Protein AF-A0A436ED75-F1 (afdb_monomer_lite)

Foldseek 3Di:
DDAPVCVVVVCVVPPDPDDDDDDDDPCVVDDDDDDDLVPPPPRDDPPDDPPPD

Sequence (53 aa):
TGTLATIEALLAADPMERTAIIFVGRSLAAEGFGESSLYDAHYQR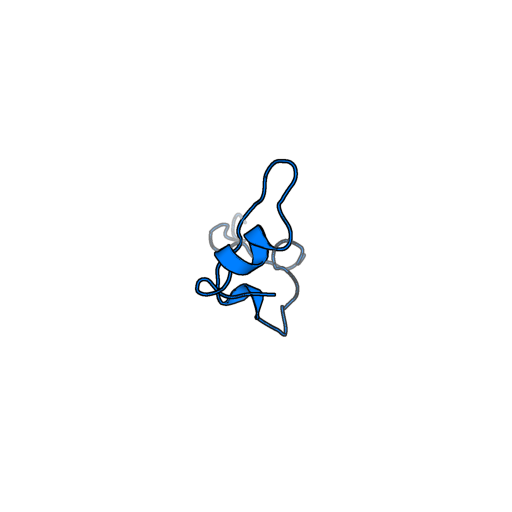RFRGRDGL

Radius of gyration: 19.6 Å; chains: 1; bounding box: 34×26×52 Å

pLDDT: mean 85.88, std 9.72, range [48.72, 97.19]

Structure (mmCIF, N/CA/C/O backbone):
data_AF-A0A436ED75-F1
#
_entry.id   AF-A0A436ED75-F1
#
loop_
_atom_site.group_PDB
_atom_site.id
_atom_site.type_symbol
_atom_site.label_atom_id
_atom_site.label_alt_id
_atom_site.label_comp_id
_atom_site.label_asym_id
_atom_site.label_entity_id
_atom_site.label_seq_id
_atom_site.pdbx_PDB_ins_code
_atom_site.Cartn_x
_atom_site.Cartn_y
_atom_site.Cartn_z
_atom_site.occupancy
_atom_site.B_iso_or_equiv
_atom_site.auth_seq_id
_atom_site.auth_comp_id
_atom_site.auth_asym_id
_atom_site.auth_atom_id
_atom_site.pdbx_PDB_model_num
ATOM 1 N N . THR A 1 1 ? 1.008 -8.223 6.607 1.00 79.31 1 THR A N 1
ATOM 2 C CA . THR A 1 1 ? 0.359 -7.786 5.349 1.00 79.31 1 THR A CA 1
ATOM 3 C C . THR A 1 1 ? -1.146 -7.849 5.529 1.00 79.31 1 THR A C 1
ATOM 5 O O . THR A 1 1 ? -1.607 -8.646 6.335 1.00 79.31 1 THR A O 1
ATOM 8 N N . GLY A 1 2 ? -1.912 -6.993 4.852 1.00 90.06 2 GLY A N 1
ATOM 9 C CA . GLY A 1 2 ? -3.367 -6.914 5.006 1.00 90.06 2 GLY A CA 1
ATOM 10 C C . GLY A 1 2 ? -4.049 -6.480 3.714 1.00 90.06 2 GLY A C 1
ATOM 11 O O . GLY A 1 2 ? -3.387 -6.161 2.728 1.00 90.06 2 GLY A O 1
ATOM 12 N N . THR A 1 3 ? -5.376 -6.475 3.724 1.00 94.31 3 THR A N 1
ATOM 13 C CA . THR A 1 3 ? -6.209 -5.978 2.623 1.00 94.31 3 THR A CA 1
ATOM 14 C C . THR A 1 3 ? -6.950 -4.717 3.060 1.00 94.31 3 THR A C 1
ATOM 16 O O . THR A 1 3 ? -6.970 -4.387 4.246 1.00 94.31 3 THR A O 1
ATOM 19 N N . LEU A 1 4 ? -7.623 -4.037 2.125 1.00 94.06 4 LEU A N 1
ATOM 20 C CA . LEU A 1 4 ? -8.512 -2.920 2.470 1.00 94.06 4 LEU A CA 1
ATOM 21 C C . LEU A 1 4 ? -9.614 -3.332 3.457 1.00 94.06 4 LEU A C 1
ATOM 23 O O . LEU A 1 4 ? -9.994 -2.530 4.297 1.00 94.06 4 LEU A O 1
ATOM 27 N N . ALA A 1 5 ? -10.081 -4.583 3.407 1.00 96.94 5 ALA A N 1
ATOM 28 C CA . ALA A 1 5 ? -11.098 -5.081 4.331 1.00 96.94 5 ALA A CA 1
ATOM 29 C C . ALA A 1 5 ? -10.571 -5.292 5.763 1.00 96.94 5 ALA A C 1
ATOM 31 O O . ALA A 1 5 ? -11.362 -5.356 6.696 1.00 96.94 5 ALA A O 1
ATOM 32 N N . THR A 1 6 ? -9.254 -5.424 5.958 1.00 96.81 6 THR A N 1
ATOM 33 C CA . THR A 1 6 ? -8.658 -5.763 7.265 1.00 96.81 6 THR A CA 1
ATOM 34 C C . THR A 1 6 ? -7.845 -4.625 7.880 1.00 96.81 6 THR A C 1
ATOM 36 O O . THR A 1 6 ? -7.380 -4.760 9.008 1.00 96.81 6 THR A O 1
ATOM 39 N N . ILE A 1 7 ? -7.611 -3.535 7.143 1.00 94.56 7 ILE A N 1
ATOM 40 C CA . ILE A 1 7 ? -6.643 -2.499 7.527 1.00 94.56 7 ILE A CA 1
ATOM 41 C C . ILE A 1 7 ? -7.011 -1.789 8.838 1.00 94.56 7 ILE A C 1
ATOM 43 O O . ILE A 1 7 ? -6.123 -1.517 9.639 1.00 94.56 7 ILE A O 1
ATOM 47 N N . GLU A 1 8 ? -8.300 -1.567 9.102 1.00 95.62 8 GLU A N 1
ATOM 48 C CA . GLU A 1 8 ? -8.767 -0.918 10.336 1.00 95.62 8 GLU A CA 1
ATOM 49 C C . GLU A 1 8 ? -8.488 -1.771 11.577 1.00 95.62 8 GLU A C 1
ATOM 51 O O . GLU A 1 8 ? -7.936 -1.278 12.558 1.00 95.62 8 GLU A O 1
ATOM 56 N N . ALA A 1 9 ? -8.806 -3.069 11.518 1.00 97.19 9 ALA A N 1
ATOM 57 C CA . ALA A 1 9 ? -8.566 -3.992 12.625 1.00 97.19 9 ALA A CA 1
ATOM 58 C C . ALA A 1 9 ? -7.066 -4.139 12.928 1.00 97.19 9 ALA A C 1
ATOM 60 O O . ALA A 1 9 ? -6.670 -4.191 14.090 1.00 97.19 9 ALA A O 1
ATOM 61 N N . LEU A 1 10 ? -6.231 -4.170 11.884 1.00 95.00 10 LEU A N 1
ATOM 62 C CA . LEU A 1 10 ? -4.777 -4.234 12.035 1.00 95.00 10 LEU A CA 1
ATOM 63 C C . LEU A 1 10 ? -4.215 -2.956 12.668 1.00 95.00 10 LEU A C 1
ATOM 65 O O . LEU A 1 10 ? -3.384 -3.051 13.565 1.00 95.00 10 LEU A O 1
ATOM 69 N N . LEU A 1 11 ? -4.694 -1.779 12.252 1.00 93.50 11 LEU A N 1
ATOM 70 C CA . LEU A 1 11 ? -4.264 -0.505 12.833 1.00 93.50 11 LEU A CA 1
ATOM 71 C C . LEU A 1 11 ? -4.717 -0.348 14.291 1.00 93.50 11 LEU A C 1
ATOM 73 O O . LEU A 1 11 ? -3.999 0.231 15.097 1.00 93.50 11 LEU A O 1
ATOM 77 N N . ALA A 1 12 ? -5.898 -0.859 14.645 1.00 95.12 12 ALA A N 1
ATOM 78 C CA . ALA A 1 12 ? -6.377 -0.834 16.024 1.00 95.12 12 ALA A CA 1
ATOM 79 C C . ALA A 1 12 ? -5.544 -1.735 16.952 1.00 95.12 12 ALA A C 1
ATOM 81 O O . ALA A 1 12 ? -5.346 -1.397 18.117 1.00 95.12 12 ALA A O 1
ATOM 82 N N . ALA A 1 13 ? -5.067 -2.875 16.441 1.00 96.56 13 ALA A N 1
ATOM 83 C CA . ALA A 1 13 ? -4.226 -3.803 17.192 1.00 96.56 13 ALA A CA 1
ATOM 84 C C . ALA A 1 13 ? -2.798 -3.274 17.404 1.00 96.56 13 ALA A C 1
ATOM 86 O O . ALA A 1 13 ? -2.193 -3.572 18.432 1.00 96.56 13 ALA A O 1
ATOM 87 N N . ASP A 1 14 ? -2.278 -2.498 16.450 1.00 93.94 14 ASP A N 1
ATOM 88 C CA . ASP A 1 14 ? -0.944 -1.895 16.507 1.00 93.94 14 ASP A CA 1
ATOM 89 C C . ASP A 1 14 ? -0.977 -0.445 15.976 1.00 93.94 14 ASP A C 1
ATOM 91 O O . ASP A 1 14 ? -0.782 -0.202 14.776 1.00 93.94 14 ASP A O 1
ATOM 95 N N . PRO A 1 15 ? -1.304 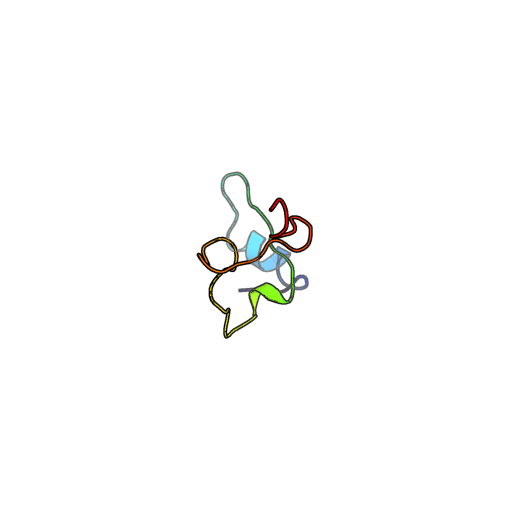0.534 16.842 1.00 92.69 15 PRO A N 1
ATOM 96 C CA . PRO A 1 15 ? -1.464 1.926 16.435 1.00 92.69 15 PRO A CA 1
ATOM 97 C C . PRO A 1 15 ? -0.138 2.589 16.049 1.00 92.69 15 PRO A C 1
ATOM 99 O O . PRO A 1 15 ? 0.872 2.476 16.738 1.00 92.69 15 PRO A O 1
ATOM 102 N N . MET A 1 16 ? -0.154 3.389 14.982 1.00 91.69 16 MET A N 1
ATOM 103 C CA . MET A 1 16 ? 1.007 4.191 14.583 1.00 91.69 16 MET A CA 1
ATOM 104 C C . MET A 1 16 ? 1.185 5.400 15.513 1.00 91.69 16 MET A C 1
ATOM 106 O O . MET A 1 16 ? 0.248 6.170 15.709 1.00 91.69 16 MET A O 1
ATOM 110 N N . GLU A 1 17 ? 2.399 5.642 16.015 1.00 90.25 17 GLU A N 1
ATOM 111 C CA . GLU A 1 17 ? 2.645 6.740 16.969 1.00 90.25 17 GLU A CA 1
ATOM 112 C C . GLU A 1 17 ? 2.581 8.158 16.368 1.00 90.25 17 GLU A C 1
ATOM 114 O O . GLU A 1 17 ? 2.467 9.139 17.104 1.00 90.25 17 GLU A O 1
ATOM 119 N N . ARG A 1 18 ? 2.703 8.303 15.040 1.00 89.38 18 ARG A N 1
ATOM 120 C CA . ARG A 1 18 ? 2.693 9.615 14.361 1.00 89.38 18 ARG A CA 1
ATOM 121 C C . ARG A 1 18 ? 1.931 9.593 13.040 1.00 89.38 18 ARG A C 1
ATOM 123 O O . ARG A 1 18 ? 0.723 9.787 13.015 1.00 89.38 18 ARG A O 1
ATOM 130 N N . THR A 1 19 ? 2.646 9.378 11.938 1.00 92.44 19 THR A N 1
ATOM 131 C CA . THR A 1 19 ? 2.110 9.482 10.580 1.00 92.44 19 THR A CA 1
ATOM 132 C C . THR A 1 19 ? 2.435 8.212 9.820 1.00 92.44 19 THR A C 1
ATOM 134 O O . THR A 1 19 ? 3.585 7.776 9.804 1.00 92.44 19 THR A O 1
ATOM 137 N N . ALA A 1 20 ? 1.424 7.654 9.164 1.00 90.38 20 ALA A N 1
ATOM 138 C CA . ALA A 1 20 ? 1.549 6.479 8.319 1.00 90.38 20 ALA A CA 1
ATOM 139 C C . ALA A 1 20 ? 1.315 6.846 6.851 1.00 90.38 20 ALA A C 1
ATOM 141 O O . ALA A 1 20 ? 0.500 7.715 6.538 1.00 90.38 20 ALA A O 1
ATOM 142 N N . ILE A 1 21 ? 1.999 6.143 5.949 1.00 92.88 21 ILE A N 1
ATOM 143 C CA . ILE A 1 21 ? 1.695 6.148 4.515 1.00 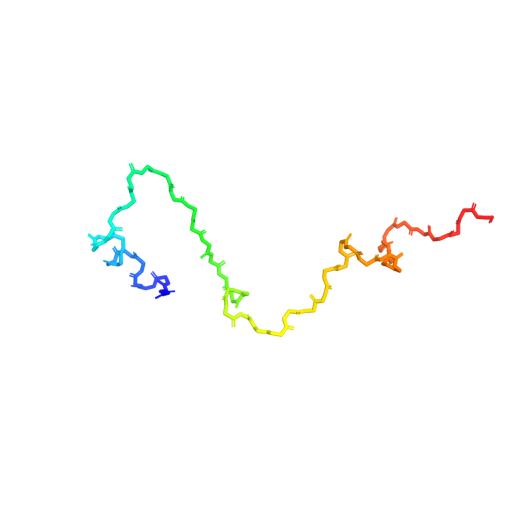92.88 21 ILE A CA 1
ATOM 144 C C . ILE A 1 21 ? 1.001 4.826 4.195 1.00 92.88 21 ILE A C 1
ATOM 146 O O . ILE A 1 21 ? 1.533 3.758 4.494 1.00 92.88 21 ILE A O 1
ATOM 150 N N . ILE A 1 22 ? -0.177 4.894 3.574 1.00 90.88 22 ILE A N 1
ATOM 151 C CA . ILE A 1 22 ? -0.930 3.709 3.155 1.00 90.88 22 ILE A CA 1
ATOM 152 C C . ILE A 1 22 ? -0.628 3.436 1.682 1.00 90.88 22 ILE A C 1
ATOM 154 O O . ILE A 1 22 ? -1.004 4.214 0.805 1.00 90.88 22 ILE A O 1
ATOM 158 N N . PHE A 1 23 ? 0.020 2.306 1.405 1.00 92.50 23 PHE A N 1
ATOM 159 C CA . PHE A 1 23 ? 0.196 1.811 0.043 1.00 92.50 23 PHE A CA 1
ATOM 160 C C . PHE A 1 23 ? -0.940 0.852 -0.320 1.00 92.50 23 PHE A C 1
ATOM 162 O O . PHE A 1 23 ? -1.204 -0.110 0.400 1.00 92.50 23 PHE A O 1
ATOM 169 N N . VAL A 1 24 ? -1.584 1.085 -1.468 1.00 93.69 24 VAL A N 1
ATOM 170 C CA . VAL A 1 24 ? -2.652 0.226 -2.001 1.00 93.69 24 VAL A CA 1
ATOM 171 C C . VAL A 1 24 ? -2.373 -0.069 -3.467 1.00 93.69 24 VAL A C 1
ATOM 173 O O . VAL A 1 24 ? -2.205 0.845 -4.271 1.00 93.69 24 VAL A O 1
ATOM 176 N N . GLY A 1 25 ? -2.361 -1.345 -3.840 1.00 92.12 25 GLY A N 1
ATOM 177 C CA . GLY A 1 25 ? -2.232 -1.732 -5.238 1.00 92.12 25 GLY A CA 1
ATOM 178 C C . GLY A 1 25 ? -1.826 -3.184 -5.418 1.00 92.12 25 GLY A C 1
ATOM 179 O O . GLY A 1 25 ? -1.178 -3.778 -4.560 1.00 92.12 25 GLY A O 1
ATOM 180 N N . ARG A 1 26 ? -2.177 -3.747 -6.579 1.00 88.00 26 ARG A N 1
ATOM 181 C CA . ARG A 1 26 ? -1.793 -5.116 -6.964 1.00 88.00 26 ARG A CA 1
ATOM 182 C C . ARG A 1 26 ? -0.275 -5.295 -7.057 1.00 88.00 26 ARG A C 1
ATOM 184 O O . ARG A 1 26 ? 0.215 -6.392 -6.838 1.00 88.00 26 ARG A O 1
ATOM 191 N N . SER A 1 27 ? 0.458 -4.215 -7.333 1.00 87.00 27 SER A N 1
ATOM 192 C CA . SER A 1 27 ? 1.921 -4.211 -7.389 1.00 87.00 27 SER A CA 1
ATOM 193 C C . SER A 1 27 ? 2.590 -4.544 -6.055 1.00 87.00 27 SER A C 1
ATOM 195 O O . SER A 1 27 ? 3.734 -4.971 -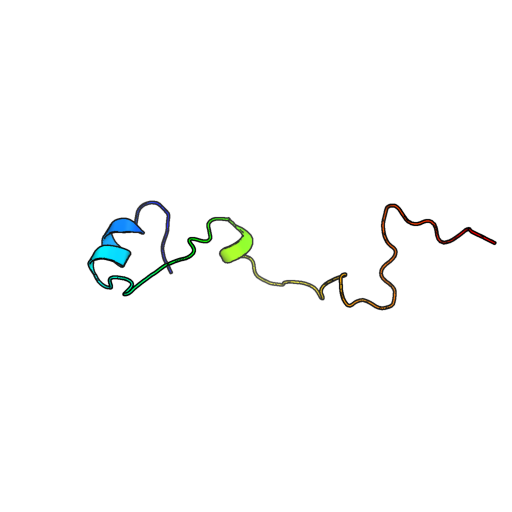6.063 1.00 87.00 27 SER A O 1
ATOM 197 N N . LEU A 1 28 ? 1.902 -4.394 -4.918 1.00 87.75 28 LEU A N 1
ATOM 198 C CA . LEU A 1 28 ? 2.465 -4.723 -3.602 1.00 87.75 28 LEU A CA 1
ATOM 199 C C . LEU A 1 28 ? 2.632 -6.229 -3.376 1.00 87.75 28 LEU A C 1
ATOM 201 O O . LEU A 1 28 ? 3.420 -6.630 -2.528 1.00 87.75 28 LEU A O 1
ATOM 205 N N . ALA A 1 29 ? 1.887 -7.042 -4.125 1.00 85.69 29 ALA A N 1
ATOM 206 C CA . ALA A 1 29 ? 2.022 -8.494 -4.154 1.00 85.69 29 ALA A CA 1
ATOM 207 C C . ALA A 1 29 ? 2.679 -8.979 -5.457 1.00 85.69 29 ALA A C 1
ATOM 209 O O . ALA A 1 29 ? 2.638 -10.168 -5.753 1.00 85.69 29 ALA A O 1
ATOM 210 N N . ALA A 1 30 ? 3.215 -8.068 -6.277 1.00 86.69 30 ALA A N 1
ATOM 211 C CA . ALA A 1 30 ? 3.904 -8.463 -7.493 1.00 86.69 30 ALA A CA 1
ATOM 212 C C . ALA A 1 30 ? 5.253 -9.103 -7.152 1.00 86.69 30 ALA A C 1
ATOM 214 O O . ALA A 1 30 ? 5.946 -8.689 -6.225 1.00 86.69 30 ALA A O 1
ATOM 215 N N . GLU A 1 31 ? 5.618 -10.103 -7.941 1.00 87.06 31 GLU A N 1
ATOM 216 C CA . GLU A 1 31 ? 6.883 -10.823 -7.856 1.00 87.06 31 GLU A CA 1
ATOM 217 C C . GLU A 1 31 ? 7.632 -10.678 -9.186 1.00 87.06 31 GLU A C 1
ATOM 219 O O . GLU A 1 31 ? 7.049 -10.284 -10.199 1.00 87.06 31 GLU A O 1
ATOM 224 N N . GLY A 1 32 ? 8.930 -10.994 -9.195 1.00 85.44 32 GLY A N 1
ATOM 225 C CA . GLY A 1 32 ? 9.724 -10.977 -10.427 1.00 85.44 32 GLY A CA 1
ATOM 226 C C . GLY A 1 32 ? 9.927 -9.578 -11.016 1.00 85.44 32 GLY A C 1
ATOM 227 O O . GLY A 1 32 ? 9.896 -9.416 -12.235 1.00 85.44 32 GLY A O 1
ATOM 228 N N . PHE A 1 33 ? 10.112 -8.560 -10.167 1.00 81.94 33 PHE A N 1
ATOM 229 C CA . PHE A 1 33 ? 10.490 -7.222 -10.626 1.00 81.94 33 PHE A CA 1
ATOM 230 C C . PHE A 1 33 ? 11.770 -7.297 -11.470 1.00 81.94 33 PHE A C 1
ATOM 232 O O . PHE A 1 33 ? 12.772 -7.861 -11.038 1.00 81.94 33 PHE A O 1
ATOM 239 N N . GLY A 1 34 ? 11.721 -6.730 -12.675 1.00 82.50 34 GLY A N 1
ATOM 240 C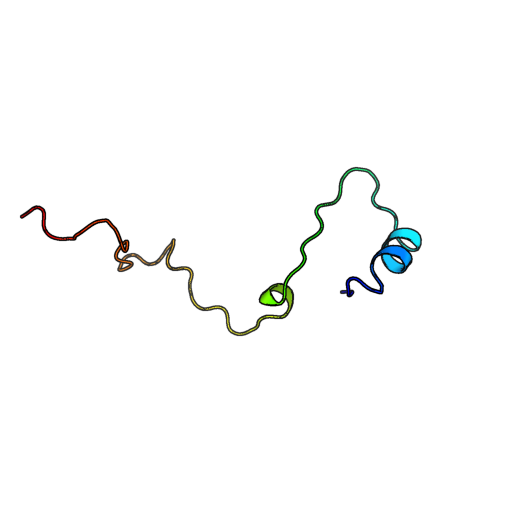 CA . GLY A 1 34 ? 12.909 -6.540 -13.502 1.00 82.50 34 GLY A CA 1
ATOM 241 C C . GLY A 1 34 ? 13.752 -5.361 -13.018 1.00 82.50 34 GLY A C 1
ATOM 242 O O . GLY A 1 34 ? 13.279 -4.518 -12.252 1.00 82.50 34 GLY A O 1
ATOM 243 N N . GLU A 1 35 ? 14.988 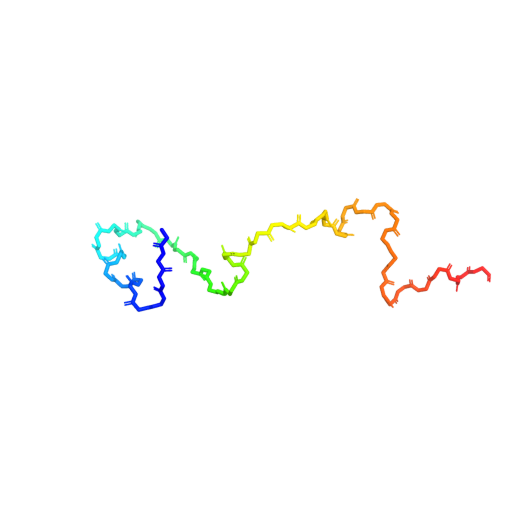-5.284 -13.509 1.00 81.75 35 GLU A N 1
ATOM 244 C CA . GLU A 1 35 ? 15.874 -4.151 -13.242 1.00 81.75 35 GLU A CA 1
ATOM 245 C C . GLU A 1 35 ? 15.225 -2.831 -13.666 1.00 81.75 35 GLU A C 1
ATOM 247 O O . GLU A 1 35 ? 14.614 -2.710 -14.734 1.00 81.75 35 GLU A O 1
ATOM 252 N N . SER A 1 36 ? 15.341 -1.825 -12.800 1.00 84.06 36 SER A N 1
ATOM 253 C CA . SER A 1 36 ? 14.726 -0.526 -13.042 1.00 84.06 36 SER A CA 1
ATOM 254 C C . SER A 1 36 ? 15.367 0.147 -14.251 1.00 84.06 36 SER A C 1
ATOM 256 O O . SER A 1 36 ? 16.556 0.467 -14.243 1.00 84.06 36 SER A O 1
ATOM 258 N N . SER A 1 37 ? 14.550 0.487 -15.250 1.00 83.56 37 SER A N 1
ATOM 259 C CA . SER A 1 37 ? 14.990 1.276 -16.405 1.00 83.56 37 SER A CA 1
ATOM 260 C C . SER A 1 37 ? 15.524 2.665 -16.030 1.00 83.56 37 SER A C 1
ATOM 262 O O . SER A 1 37 ? 16.151 3.324 -16.849 1.00 83.56 37 SER A O 1
ATOM 264 N N . LEU A 1 38 ? 15.292 3.130 -14.796 1.00 81.19 38 LEU A N 1
ATOM 265 C CA . LEU A 1 38 ? 15.900 4.360 -14.286 1.00 81.19 38 LEU A CA 1
ATOM 266 C C . LEU A 1 38 ? 17.433 4.265 -14.214 1.00 81.19 38 LEU A C 1
ATOM 268 O O . LEU A 1 38 ? 18.102 5.282 -14.382 1.00 81.19 38 LEU A O 1
ATOM 272 N N . TYR A 1 39 ? 17.969 3.068 -13.958 1.00 81.00 39 TYR A N 1
ATOM 273 C CA . TYR A 1 39 ? 19.404 2.818 -13.791 1.00 81.00 39 TYR A CA 1
ATOM 274 C C . TYR A 1 39 ? 20.038 2.077 -14.971 1.00 81.00 39 TYR A C 1
ATOM 276 O O . TYR A 1 39 ? 21.254 1.901 -15.001 1.00 81.00 39 TYR A O 1
ATOM 284 N N . ASP A 1 40 ? 19.241 1.652 -15.947 1.00 86.94 40 ASP A N 1
ATOM 285 C CA . ASP A 1 40 ? 19.748 0.990 -17.142 1.00 86.94 40 ASP A CA 1
ATOM 286 C C . ASP A 1 40 ? 20.484 2.005 -18.036 1.00 86.94 40 ASP A C 1
ATOM 288 O O . ASP A 1 40 ? 19.893 2.937 -18.585 1.00 86.94 40 ASP A O 1
ATOM 292 N N . ALA A 1 41 ? 21.798 1.814 -18.186 1.00 85.69 41 ALA A N 1
ATOM 293 C CA . ALA A 1 41 ? 22.670 2.663 -18.999 1.00 85.69 41 ALA A CA 1
ATOM 294 C C . ALA A 1 41 ? 22.291 2.665 -20.491 1.00 85.69 41 ALA A C 1
ATOM 296 O O . ALA A 1 41 ? 22.652 3.588 -21.226 1.00 85.69 41 ALA A O 1
ATOM 297 N N . HIS A 1 42 ? 21.559 1.647 -20.941 1.00 84.88 42 HIS A N 1
ATOM 298 C CA . HIS A 1 42 ? 21.052 1.522 -22.300 1.00 84.88 42 HIS A CA 1
ATOM 299 C C . HIS A 1 42 ? 19.589 1.963 -22.434 1.00 84.88 42 HIS A C 1
ATOM 301 O O . HIS A 1 42 ? 19.057 1.955 -23.551 1.00 84.88 42 HIS A O 1
ATOM 307 N N . TYR A 1 43 ? 18.939 2.398 -21.347 1.00 85.50 43 TYR A N 1
ATOM 308 C CA . TYR A 1 43 ? 17.553 2.844 -21.387 1.00 85.50 43 TYR A CA 1
ATOM 309 C C . TYR A 1 43 ? 17.378 4.071 -22.282 1.00 85.50 43 TYR A C 1
ATOM 311 O O . TYR A 1 43 ? 17.856 5.176 -22.009 1.00 85.50 43 TYR A O 1
ATOM 319 N N . GLN A 1 44 ? 16.609 3.894 -23.353 1.00 83.00 44 GLN A N 1
ATOM 320 C CA . GLN A 1 44 ? 16.247 4.975 -24.252 1.00 83.00 44 GLN A CA 1
ATOM 321 C C . GLN A 1 44 ? 14.931 5.615 -23.811 1.00 83.00 44 GLN A C 1
ATOM 323 O O . GLN A 1 44 ? 13.863 5.002 -23.830 1.00 83.00 44 GLN A O 1
ATOM 328 N N . ARG A 1 45 ? 14.992 6.897 -23.440 1.00 80.81 45 ARG A N 1
ATOM 329 C CA . ARG A 1 45 ? 13.806 7.654 -23.027 1.00 80.81 45 ARG A CA 1
ATOM 330 C C . ARG A 1 45 ? 12.831 7.789 -24.195 1.00 80.81 45 ARG A C 1
ATOM 332 O O . ARG A 1 45 ? 13.153 8.405 -25.204 1.00 80.81 45 ARG A O 1
ATOM 339 N N . ARG A 1 46 ? 11.593 7.328 -23.996 1.00 74.56 46 ARG A N 1
ATOM 340 C CA . ARG A 1 46 ? 10.511 7.304 -25.002 1.00 74.56 46 ARG A CA 1
ATOM 341 C C . ARG A 1 46 ? 10.266 8.625 -25.757 1.00 74.56 46 ARG A C 1
ATOM 343 O O . ARG A 1 46 ? 9.793 8.586 -26.882 1.00 74.56 46 ARG A O 1
ATOM 350 N N . PHE A 1 47 ? 10.591 9.776 -25.158 1.00 78.38 47 PHE A N 1
ATOM 351 C CA . PHE A 1 47 ? 10.380 11.113 -25.741 1.00 78.38 47 PHE A CA 1
ATOM 352 C C . PHE A 1 47 ? 11.665 11.934 -25.926 1.00 78.38 47 PHE A C 1
ATOM 354 O O . PHE A 1 47 ? 11.600 13.144 -26.124 1.00 78.38 47 PHE A O 1
ATOM 361 N N . ARG A 1 48 ? 12.843 11.312 -25.819 1.00 71.81 48 ARG A N 1
ATOM 362 C CA . ARG A 1 48 ? 14.107 11.939 -26.220 1.00 71.81 48 ARG A CA 1
ATOM 363 C C . ARG A 1 48 ? 14.714 11.055 -27.300 1.00 71.81 48 ARG A C 1
ATOM 365 O O . ARG A 1 48 ? 15.212 9.973 -26.998 1.00 71.81 48 ARG A O 1
ATOM 372 N N . GLY A 1 49 ? 14.576 11.488 -28.553 1.00 71.12 49 GLY A N 1
ATOM 373 C CA . GLY A 1 49 ? 15.204 10.826 -29.693 1.00 71.12 49 GLY A CA 1
ATOM 374 C C . GLY A 1 49 ? 16.720 10.764 -29.513 1.00 71.12 49 GLY A C 1
ATOM 375 O O . GLY A 1 49 ? 17.302 11.614 -28.838 1.00 71.12 49 GLY A O 1
ATOM 376 N N . ARG A 1 50 ? 17.348 9.738 -30.091 1.00 66.75 50 ARG A N 1
ATOM 377 C CA . ARG A 1 50 ? 18.812 9.633 -30.170 1.00 66.75 50 ARG A CA 1
ATOM 378 C C . ARG A 1 50 ? 19.381 10.548 -31.264 1.00 66.75 50 ARG A C 1
ATOM 380 O O . ARG A 1 50 ? 20.543 10.931 -31.194 1.00 66.75 50 ARG A O 1
ATOM 387 N N . ASP A 1 51 ? 18.534 10.953 -32.206 1.00 66.94 51 ASP A N 1
ATOM 388 C CA . ASP A 1 51 ? 18.939 11.661 -33.414 1.00 66.94 51 ASP A CA 1
ATOM 389 C C . ASP A 1 51 ? 18.818 13.175 -33.216 1.00 66.94 51 ASP A C 1
ATOM 391 O O . ASP A 1 51 ? 17.818 13.814 -33.539 1.00 66.94 51 ASP A O 1
ATOM 395 N N . GLY A 1 52 ? 19.864 13.722 -32.606 1.00 60.91 52 GLY A N 1
ATOM 396 C CA . GLY A 1 52 ? 20.330 15.089 -32.828 1.00 60.91 52 GLY A CA 1
ATOM 397 C C . GLY A 1 52 ? 21.718 15.071 -33.476 1.00 60.91 52 GLY A C 1
ATOM 398 O O . GLY A 1 52 ? 22.594 15.804 -33.025 1.00 60.91 52 GLY A O 1
ATOM 399 N N . LEU A 1 53 ? 21.929 14.171 -34.446 1.00 48.72 53 LEU A N 1
ATOM 400 C CA . LEU A 1 53 ? 23.102 14.146 -35.326 1.00 48.72 53 LEU A CA 1
ATOM 401 C C . LEU A 1 53 ? 22.723 14.728 -36.686 1.00 48.72 53 LEU A C 1
ATOM 403 O O . LEU A 1 53 ? 21.692 14.277 -37.233 1.00 48.72 53 LEU A O 1
#

Secondary structure (DSSP, 8-state):
---TTTHHHHHHHS--SS------SGGGG---PPPPTTT-TTPPPTTS-S---